Protein AF-A0A069P2D2-F1 (afdb_monomer)

Solvent-accessible surface area (backbone atoms only — not comparable to full-atom values): 8889 Å² total; per-residue (Å²): 141,77,90,85,84,85,81,78,83,76,81,80,76,75,89,80,73,76,68,82,69,75,68,94,62,55,71,69,56,46,70,63,28,44,28,15,32,22,84,88,78,67,49,73,24,79,43,62,71,56,20,34,68,71,50,90,53,86,59,44,76,30,12,30,17,88,85,76,69,50,76,27,87,40,60,70,58,20,53,51,46,45,63,48,55,74,46,73,92,37,48,42,54,79,69,13,15,11,86,80,77,64,50,77,40,97,39,47,62,56,12,52,59,44,70,39,68,81,78,44,55,72,69,58,50,53,49,50,51,51,31,52,77,68,69,69,58,61,63,78,80,68,68,81,126

Foldseek 3Di:
DDDDDDDDDDDDDDPPPPPPPPPPDDPVLCQQWKWWAQPVPRDTHSDPVVSCVVPVDDIQIWTAQNQPRDTHNDSVVSVVVVVCSVVDPAHLLLQQAANPPRDHDPHSLVSLVPPCVVPDDPVVSVVQSVCSVVVVDDNVVPPDD

Nearest PDB structures (foldseek):
  7ynx-assembly2_B  TM=4.801E-01  e=1.011E+00  Homo sapiens
  2rv7-assembly1_A  TM=3.221E-01  e=2.789E-01  Homo sapiens
  2rsi-assembly1_A  TM=3.454E-01  e=5.477E-01  Homo sapiens

Structure (mmCIF, N/CA/C/O backbone):
data_AF-A0A069P2D2-F1
#
_entry.id   AF-A0A069P2D2-F1
#
loop_
_atom_site.group_PDB
_atom_site.id
_atom_site.type_symbol
_atom_site.label_atom_id
_atom_site.label_alt_id
_atom_site.label_comp_id
_atom_site.label_asym_id
_atom_site.label_entity_id
_atom_site.label_seq_id
_atom_site.pdbx_PDB_ins_code
_atom_site.Cartn_x
_atom_site.Cartn_y
_atom_site.Cartn_z
_atom_site.occupancy
_atom_site.B_iso_or_equiv
_atom_site.auth_seq_id
_atom_site.auth_comp_id
_atom_site.auth_asym_id
_atom_site.auth_atom_id
_atom_site.pdbx_PDB_model_num
ATOM 1 N N . MET A 1 1 ? -19.967 30.164 55.155 1.00 36.22 1 MET A N 1
ATOM 2 C CA . MET A 1 1 ? -20.410 31.488 54.678 1.00 36.22 1 MET A CA 1
ATOM 3 C C . MET A 1 1 ? -19.145 32.302 54.460 1.00 36.22 1 MET A C 1
ATOM 5 O O . MET A 1 1 ? -18.456 32.523 55.441 1.00 36.22 1 MET A O 1
ATOM 9 N N . SER A 1 2 ? -18.673 32.685 53.283 1.00 41.16 2 SER A N 1
ATOM 10 C CA . SER A 1 2 ? -19.083 32.545 51.880 1.00 41.16 2 SER A CA 1
ATOM 11 C C . SER A 1 2 ? -17.800 32.864 51.079 1.00 41.16 2 SER A C 1
ATOM 13 O O . SER A 1 2 ? -17.023 33.713 51.508 1.00 41.16 2 SER A O 1
ATOM 15 N N . GLU A 1 3 ? -17.368 31.991 50.171 1.00 41.62 3 GLU A N 1
ATOM 16 C CA . GLU A 1 3 ? -17.325 32.226 48.714 1.00 41.62 3 GLU A CA 1
ATOM 17 C C . GLU A 1 3 ? -16.860 33.627 48.281 1.00 41.62 3 GLU A C 1
ATOM 19 O O . GLU A 1 3 ? -17.615 34.590 48.365 1.00 41.62 3 GLU A O 1
ATOM 24 N N . SER A 1 4 ? -15.649 33.692 47.719 1.00 44.72 4 SER A N 1
ATOM 25 C CA . SER A 1 4 ? -15.253 34.725 46.759 1.00 44.72 4 SER A CA 1
ATOM 26 C C . SER A 1 4 ? -14.560 34.040 45.586 1.00 44.72 4 SER A C 1
ATOM 28 O O . SER A 1 4 ? -13.427 33.570 45.679 1.00 44.72 4 SER A O 1
ATOM 30 N N . THR A 1 5 ? -15.318 33.928 44.505 1.00 45.47 5 THR A N 1
ATOM 31 C CA . THR A 1 5 ? -14.976 33.350 43.209 1.00 45.47 5 THR A CA 1
ATOM 32 C C . THR A 1 5 ? -14.029 34.270 42.439 1.00 45.47 5 THR A C 1
ATOM 34 O O . THR A 1 5 ? -14.354 35.434 42.209 1.00 45.47 5 THR A O 1
ATOM 37 N N . ASN A 1 6 ? -12.880 33.747 42.005 1.00 43.25 6 ASN A N 1
ATOM 38 C CA . ASN A 1 6 ? -12.031 34.404 41.011 1.00 43.25 6 ASN A CA 1
ATOM 39 C C . ASN A 1 6 ? -12.625 34.168 39.616 1.00 43.25 6 ASN A C 1
ATOM 41 O O . ASN A 1 6 ? -12.637 33.040 39.123 1.00 43.25 6 ASN A O 1
ATOM 45 N N . THR A 1 7 ? -13.118 35.234 38.993 1.00 40.41 7 THR A N 1
ATOM 46 C CA . THR A 1 7 ? -13.548 35.256 37.592 1.00 40.41 7 THR A CA 1
ATOM 47 C C . THR A 1 7 ? -12.307 35.331 36.709 1.00 40.41 7 THR A C 1
ATOM 49 O O . THR A 1 7 ? -11.660 36.371 36.635 1.00 40.41 7 THR A O 1
ATOM 52 N N . ALA A 1 8 ? -11.951 34.223 36.059 1.00 42.34 8 ALA A N 1
ATOM 53 C CA . ALA A 1 8 ? -10.968 34.228 34.985 1.00 42.34 8 ALA A CA 1
ATOM 54 C C . ALA A 1 8 ? -11.649 34.727 33.702 1.00 42.34 8 ALA A C 1
ATOM 56 O O . ALA A 1 8 ? -12.487 34.033 33.122 1.00 42.34 8 ALA A O 1
ATOM 57 N N . GLU A 1 9 ? -11.302 35.947 33.294 1.00 40.88 9 GLU A N 1
ATOM 58 C CA . GLU A 1 9 ? -11.572 36.495 31.965 1.00 40.88 9 GLU A CA 1
ATOM 59 C C . GLU A 1 9 ? -11.014 35.541 30.901 1.00 40.88 9 GLU A C 1
ATOM 61 O O . GLU A 1 9 ? -9.806 35.327 30.794 1.00 40.88 9 GLU A O 1
ATOM 66 N N . GLN A 1 10 ? -11.910 34.920 30.133 1.00 50.38 10 GLN A N 1
ATOM 67 C CA . GLN A 1 10 ? -11.538 34.152 28.953 1.00 50.38 10 GLN A CA 1
ATOM 68 C C . GLN A 1 10 ? -11.415 35.115 27.776 1.00 50.38 10 GLN A C 1
ATOM 70 O O . GLN A 1 10 ? -12.405 35.596 27.225 1.00 50.38 10 GLN A O 1
ATOM 75 N N . ASP A 1 11 ? -10.162 35.392 27.435 1.00 40.94 11 ASP A N 1
ATOM 76 C CA . ASP A 1 11 ? -9.708 36.142 26.273 1.00 40.94 11 ASP A CA 1
ATOM 77 C C . ASP A 1 11 ? -10.316 35.546 24.987 1.00 40.94 11 ASP A C 1
ATOM 79 O O . ASP A 1 11 ? -9.943 34.464 24.517 1.00 40.94 11 ASP A O 1
ATOM 83 N N . GLY A 1 12 ? -11.322 36.232 24.443 1.00 48.41 12 GLY A N 1
ATOM 84 C CA . GLY A 1 12 ? -11.985 35.870 23.197 1.00 48.41 12 GLY A CA 1
ATOM 85 C C . GLY A 1 12 ? -11.050 36.079 22.011 1.00 48.41 12 GLY A C 1
ATOM 86 O O . GLY A 1 12 ? -10.956 37.178 21.468 1.00 48.41 12 GLY A O 1
ATOM 87 N N . LYS A 1 13 ? -10.367 35.014 21.578 1.00 52.66 13 LYS A N 1
ATOM 88 C CA . LYS A 1 13 ? -9.567 35.039 20.347 1.00 52.66 13 LYS A CA 1
ATOM 89 C C . LYS A 1 13 ? -10.478 35.273 19.126 1.00 52.66 13 LYS A C 1
ATOM 91 O O . LYS A 1 13 ? -11.512 34.612 19.005 1.00 52.66 13 LYS A O 1
ATOM 96 N N . PRO A 1 14 ? -10.113 36.183 18.204 1.00 42.00 14 PRO A N 1
ATOM 97 C CA . PRO A 1 14 ? -10.964 36.573 17.084 1.00 42.00 14 PRO A CA 1
ATOM 98 C C . PRO A 1 14 ? -11.232 35.414 16.109 1.00 42.00 14 PRO A C 1
ATOM 100 O O . PRO A 1 14 ? -10.313 34.752 15.627 1.00 42.00 14 PRO A O 1
ATOM 103 N N . LEU A 1 15 ? -12.513 35.248 15.759 1.00 50.56 15 LEU A N 1
ATOM 104 C CA . LEU A 1 15 ? -13.122 34.276 14.829 1.00 50.56 15 LEU A CA 1
ATOM 105 C C . LEU A 1 15 ? -12.606 34.322 13.368 1.00 50.56 15 LEU A C 1
ATOM 107 O O . LEU A 1 15 ? -13.192 33.705 12.484 1.00 50.56 15 LEU A O 1
ATOM 111 N N . GLN A 1 16 ? -11.514 35.032 13.077 1.00 50.53 16 GLN A N 1
ATOM 112 C CA . GLN A 1 16 ? -11.019 35.266 11.712 1.00 50.53 16 GLN A CA 1
ATOM 113 C C . GLN A 1 16 ? -9.865 34.347 11.277 1.00 50.53 16 GLN A C 1
ATOM 115 O O . GLN A 1 16 ? -9.317 34.527 10.193 1.00 50.53 16 GLN A O 1
ATOM 120 N N . GLN A 1 17 ? -9.507 33.334 12.072 1.00 44.78 17 GLN A N 1
ATOM 121 C CA . GLN A 1 17 ? -8.468 32.357 11.708 1.00 44.78 17 GLN A CA 1
ATOM 122 C C . GLN A 1 17 ? -8.995 30.977 11.293 1.00 44.78 17 GLN A C 1
ATOM 124 O O . GLN A 1 17 ? -8.222 30.028 11.188 1.00 44.78 17 GLN A O 1
ATOM 129 N N . ALA A 1 18 ? -10.278 30.865 10.944 1.00 45.94 18 ALA A N 1
ATOM 130 C CA . ALA A 1 18 ? -10.798 29.708 10.217 1.00 45.94 18 ALA A CA 1
ATOM 131 C C . ALA A 1 18 ? -10.432 29.796 8.720 1.00 45.94 18 ALA A C 1
ATOM 133 O O . ALA A 1 18 ? -11.286 29.695 7.843 1.00 45.94 18 ALA A O 1
ATOM 134 N N . PHE A 1 19 ? -9.149 30.018 8.409 1.00 49.22 19 PHE A N 1
ATOM 135 C CA . PHE A 1 19 ? -8.648 29.774 7.062 1.00 49.22 19 PHE A CA 1
ATOM 136 C C . PHE A 1 19 ? -8.825 28.287 6.802 1.00 49.22 19 PHE A C 1
ATOM 138 O O . PHE A 1 19 ? -8.178 27.462 7.447 1.00 49.22 19 PHE A O 1
ATOM 145 N N . SER A 1 20 ? -9.742 27.966 5.892 1.00 54.88 20 SER A N 1
ATOM 146 C CA . SER A 1 20 ? -10.014 26.625 5.400 1.00 54.88 20 SER A CA 1
ATOM 147 C C . SER A 1 20 ? -8.712 25.985 4.926 1.00 54.88 20 SER A C 1
ATOM 149 O O . SER A 1 20 ? -8.309 26.122 3.770 1.00 54.88 20 SER A O 1
ATOM 151 N N . LYS A 1 21 ? -8.024 25.285 5.830 1.00 60.12 21 LYS A N 1
ATOM 152 C CA . LYS A 1 21 ? -7.002 24.321 5.452 1.00 60.12 21 LYS A CA 1
ATOM 153 C C . LYS A 1 21 ? -7.761 23.274 4.657 1.00 60.12 21 LYS A C 1
ATOM 155 O O . LYS A 1 21 ? -8.605 22.579 5.217 1.00 60.12 21 LYS A O 1
ATOM 160 N N . LYS A 1 22 ? -7.528 23.224 3.344 1.00 57.91 22 LYS A N 1
ATOM 161 C CA . LYS A 1 22 ? -8.016 22.107 2.536 1.00 57.91 22 LYS A CA 1
ATOM 162 C C . LYS A 1 22 ? -7.604 20.823 3.265 1.00 57.91 22 LYS A C 1
ATOM 164 O O . LYS A 1 22 ? -6.438 20.737 3.668 1.00 57.91 22 LYS A O 1
ATOM 169 N N . PRO A 1 23 ? -8.534 19.888 3.508 1.00 63.19 23 PRO A N 1
ATOM 170 C CA . PRO A 1 23 ? -8.181 18.639 4.157 1.00 63.19 23 PRO A CA 1
ATOM 171 C C . PRO A 1 23 ? -7.098 17.960 3.315 1.00 63.19 23 PRO A C 1
ATOM 173 O O . PRO A 1 23 ? -7.177 17.956 2.086 1.00 63.19 23 PRO A O 1
ATOM 176 N N . LYS A 1 24 ? -6.052 17.455 3.979 1.00 69.62 24 LYS A N 1
ATOM 177 C CA . LYS A 1 24 ? -4.924 16.786 3.308 1.00 69.62 24 LYS A CA 1
ATOM 178 C C . LYS A 1 24 ? -5.369 15.538 2.540 1.00 69.62 24 LYS A C 1
ATOM 180 O O . LYS A 1 24 ? -4.718 15.167 1.573 1.00 69.62 24 LYS A O 1
ATOM 185 N N . PHE A 1 25 ? -6.481 14.940 2.960 1.00 78.06 25 PHE A N 1
ATOM 186 C CA . PHE A 1 25 ? -7.032 13.714 2.406 1.00 78.06 25 PHE A CA 1
ATOM 187 C C . PHE A 1 25 ? -8.485 13.910 1.991 1.00 78.06 25 PHE A C 1
ATOM 189 O O . PHE A 1 25 ? -9.227 14.697 2.588 1.00 78.06 25 PHE A O 1
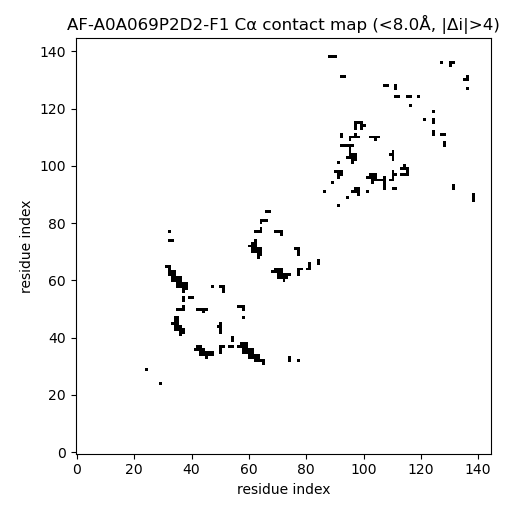ATOM 196 N N . THR A 1 26 ? -8.877 13.189 0.947 1.00 80.56 26 THR A N 1
ATOM 197 C CA . THR A 1 26 ? -10.264 13.119 0.483 1.00 80.56 26 THR A CA 1
ATOM 198 C C . THR A 1 26 ? -11.129 12.349 1.480 1.00 80.56 26 THR A C 1
ATOM 200 O O . THR A 1 26 ? -10.630 11.587 2.313 1.00 80.56 26 THR A O 1
ATOM 203 N N . ARG A 1 27 ? -12.449 12.534 1.395 1.00 80.69 27 ARG A N 1
ATOM 204 C CA . ARG A 1 27 ? -13.392 11.791 2.239 1.00 80.69 27 ARG A CA 1
ATOM 205 C C . ARG A 1 27 ? -13.300 10.290 1.965 1.00 80.69 27 ARG A C 1
ATOM 207 O O . ARG A 1 27 ? -13.312 9.507 2.906 1.00 80.69 27 ARG A O 1
ATOM 214 N N . GLU A 1 28 ? -13.138 9.906 0.703 1.00 80.44 28 GLU A N 1
ATOM 215 C CA . GLU A 1 28 ? -12.980 8.508 0.300 1.00 80.44 28 GLU A CA 1
ATOM 216 C C . GLU A 1 28 ? -11.736 7.855 0.921 1.00 80.44 28 GLU A C 1
ATOM 218 O O . GLU A 1 28 ? -11.792 6.705 1.353 1.00 80.44 28 GLU A O 1
ATOM 223 N N . GLN A 1 29 ? -10.620 8.587 1.016 1.00 76.94 29 GLN A N 1
ATOM 224 C CA . GLN A 1 29 ? -9.413 8.096 1.691 1.00 76.94 29 GLN A CA 1
ATOM 225 C C . GLN A 1 29 ? -9.649 7.903 3.193 1.00 76.94 29 GLN A C 1
ATOM 227 O O . GLN A 1 29 ? -9.277 6.873 3.746 1.00 76.94 29 GLN A O 1
ATOM 232 N N . LEU A 1 30 ? -10.323 8.846 3.853 1.00 82.69 30 LEU A N 1
ATOM 233 C CA . LEU A 1 30 ? -10.677 8.700 5.267 1.00 82.69 30 LEU A CA 1
ATOM 234 C C . LEU A 1 30 ? -11.556 7.470 5.505 1.00 82.69 30 LEU A C 1
ATOM 236 O O . LEU A 1 30 ? -11.228 6.663 6.363 1.00 82.69 30 LEU A O 1
ATOM 240 N N . GLU A 1 31 ? -12.601 7.257 4.708 1.00 84.12 31 GLU A N 1
ATOM 241 C CA . GLU A 1 31 ? -13.475 6.080 4.843 1.00 84.12 31 GLU A CA 1
ATOM 242 C C . GLU A 1 31 ? -12.731 4.751 4.610 1.00 84.12 31 GLU A C 1
ATOM 244 O O . GLU A 1 31 ? -13.028 3.735 5.252 1.00 84.12 31 GLU A O 1
ATOM 249 N N . ARG A 1 32 ? -11.746 4.752 3.705 1.00 81.69 32 ARG A N 1
ATOM 250 C CA . ARG A 1 32 ? -10.941 3.570 3.378 1.00 81.69 32 ARG A CA 1
ATOM 251 C C . ARG A 1 32 ? -9.995 3.184 4.515 1.00 81.69 32 ARG A C 1
ATOM 253 O O . ARG A 1 32 ? -9.960 2.007 4.863 1.00 81.69 32 ARG A O 1
ATOM 260 N N . TYR A 1 33 ? -9.293 4.156 5.099 1.00 85.44 33 TYR A N 1
ATOM 261 C CA . TYR A 1 33 ? -8.168 3.916 6.011 1.00 85.44 33 TYR A CA 1
ATOM 262 C C . TYR A 1 33 ? -8.471 4.124 7.491 1.00 85.44 33 TYR A C 1
ATOM 264 O O . TYR A 1 33 ? -7.888 3.446 8.331 1.00 85.44 33 TYR A O 1
ATOM 272 N N . ARG A 1 34 ? -9.333 5.081 7.838 1.00 89.81 34 ARG A N 1
ATOM 273 C CA . ARG A 1 34 ? -9.588 5.428 9.238 1.00 89.81 34 ARG A CA 1
ATOM 274 C C . ARG A 1 34 ? -10.291 4.279 9.943 1.00 89.81 34 ARG A C 1
ATOM 276 O O . ARG A 1 34 ? -11.332 3.813 9.479 1.00 89.81 34 ARG A O 1
ATOM 283 N N . ARG A 1 35 ? -9.750 3.87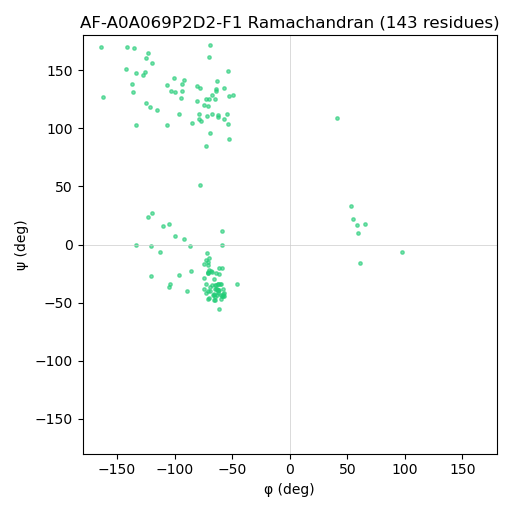5 11.082 1.00 91.06 35 ARG A N 1
ATOM 284 C CA . ARG A 1 35 ? -10.352 2.942 12.029 1.00 91.06 35 ARG A CA 1
ATOM 285 C C . ARG A 1 35 ? -10.173 3.483 13.443 1.00 91.06 35 ARG A C 1
ATOM 287 O O . ARG A 1 35 ? -9.435 4.439 13.668 1.00 91.06 35 ARG A O 1
ATOM 294 N N . TYR A 1 36 ? -10.864 2.865 14.381 1.00 89.06 36 TYR A N 1
ATOM 295 C CA . TYR A 1 36 ? -10.791 3.197 15.794 1.00 89.06 36 TYR A CA 1
ATOM 296 C C . TYR A 1 36 ? -10.356 1.951 16.545 1.00 89.06 36 TYR A C 1
ATOM 298 O O . TYR A 1 36 ? -11.027 0.924 16.460 1.00 89.06 36 TYR A O 1
ATOM 306 N N . GLU A 1 37 ? -9.210 2.023 17.209 1.00 86.06 37 GLU A N 1
ATOM 307 C CA . GLU A 1 37 ? -8.679 0.928 18.010 1.00 86.06 37 GLU A CA 1
ATOM 308 C C . GLU A 1 37 ? -9.127 1.094 19.459 1.00 86.06 37 GLU A C 1
ATOM 310 O O . GLU A 1 37 ? -9.033 2.173 20.050 1.00 86.06 37 GLU A O 1
ATOM 315 N N . CYS A 1 38 ? -9.626 0.009 20.040 1.00 84.69 38 CYS A N 1
ATOM 316 C CA . CYS A 1 38 ? -9.882 -0.039 21.466 1.00 84.69 38 CYS A CA 1
ATOM 317 C C . CYS A 1 38 ? -8.573 -0.319 22.229 1.00 84.69 38 CYS A C 1
ATOM 319 O O . CYS A 1 38 ? -7.983 -1.377 22.021 1.00 84.69 38 CYS A O 1
ATOM 321 N N . PRO A 1 39 ? -8.148 0.525 23.184 1.00 78.69 39 PRO A N 1
ATOM 322 C CA . PRO A 1 39 ? -6.893 0.311 23.912 1.00 78.69 39 PRO A CA 1
ATOM 323 C C . PRO A 1 39 ? -6.932 -0.870 24.900 1.00 78.69 39 PRO A C 1
ATOM 325 O O . PRO A 1 39 ? -5.886 -1.306 25.373 1.00 78.69 39 PRO A O 1
ATOM 328 N N . GLU A 1 40 ? -8.119 -1.382 25.244 1.00 81.31 40 GLU A N 1
ATOM 329 C CA . GLU A 1 40 ? -8.275 -2.495 26.193 1.00 81.31 40 GLU A CA 1
ATOM 330 C C . GLU A 1 40 ? -8.228 -3.865 25.500 1.00 81.31 40 GLU A C 1
ATOM 332 O O . GLU A 1 40 ? -7.649 -4.810 26.035 1.00 81.31 40 GLU A O 1
ATOM 337 N N . CYS A 1 41 ? -8.845 -3.992 24.319 1.00 84.25 41 CYS A N 1
ATOM 338 C CA . CYS A 1 41 ? -8.917 -5.258 23.581 1.00 84.25 41 CYS A CA 1
ATOM 339 C C . CYS A 1 41 ? -8.134 -5.262 22.260 1.00 84.25 41 CYS A C 1
ATOM 341 O O . CYS A 1 41 ? -8.022 -6.319 21.642 1.00 84.25 41 CYS A O 1
ATOM 343 N N . HIS A 1 42 ? -7.586 -4.114 21.846 1.00 81.81 42 HIS A N 1
ATOM 344 C CA . HIS A 1 42 ? -6.884 -3.895 20.575 1.00 81.81 42 HIS A CA 1
ATOM 345 C C . HIS A 1 42 ? -7.701 -4.269 19.331 1.00 81.81 42 HIS A C 1
ATOM 347 O O . HIS A 1 42 ? -7.151 -4.524 18.261 1.00 81.81 42 HIS A O 1
ATOM 353 N N . GLU A 1 43 ? -9.029 -4.310 19.459 1.00 84.06 43 GLU A N 1
ATOM 354 C CA . GLU A 1 43 ? -9.914 -4.538 18.325 1.00 84.06 43 GLU A CA 1
ATOM 355 C C . GLU A 1 43 ? -10.100 -3.232 17.544 1.00 84.06 43 GLU A C 1
ATOM 357 O O . GLU A 1 43 ? -10.261 -2.157 18.130 1.00 84.06 43 GLU A O 1
ATOM 362 N N . THR A 1 44 ? -10.044 -3.327 16.213 1.00 85.50 44 THR A N 1
ATOM 363 C CA . THR A 1 44 ? -10.221 -2.182 15.317 1.00 85.50 44 THR A CA 1
ATOM 364 C C . THR A 1 44 ? -11.639 -2.157 14.760 1.00 85.50 44 THR A C 1
ATOM 366 O O . THR A 1 44 ? -12.159 -3.148 14.247 1.00 85.50 44 THR A O 1
ATOM 369 N N . HIS A 1 45 ? -12.272 -0.991 14.830 1.00 86.38 45 HIS A N 1
ATOM 370 C CA . HIS A 1 45 ? -13.634 -0.769 14.364 1.00 86.38 45 HIS A CA 1
ATOM 371 C C . HIS A 1 45 ? -13.668 0.291 13.267 1.00 86.38 45 HIS A C 1
ATOM 373 O O . HIS A 1 45 ? -12.776 1.132 13.140 1.00 86.38 45 HIS A O 1
ATOM 379 N N . ARG A 1 46 ? -14.712 0.245 12.436 1.00 84.19 46 ARG A N 1
ATOM 380 C CA . ARG A 1 46 ? -14.890 1.199 11.335 1.00 84.19 46 ARG A CA 1
ATOM 381 C C . ARG A 1 46 ? -15.302 2.582 11.826 1.00 84.19 46 ARG A C 1
ATOM 383 O O . ARG A 1 46 ? -14.889 3.579 11.241 1.00 84.19 46 ARG A O 1
ATOM 390 N N . ASP A 1 47 ? -16.081 2.609 12.896 1.00 84.62 47 ASP A N 1
ATOM 391 C CA . ASP A 1 47 ? -16.709 3.801 13.434 1.00 84.62 47 ASP A CA 1
ATOM 392 C C . ASP A 1 47 ? -16.385 3.938 14.925 1.00 84.62 47 ASP A C 1
ATOM 394 O O . ASP A 1 47 ? -16.282 2.948 15.652 1.00 84.62 47 ASP A O 1
ATOM 398 N N . GLU A 1 48 ? -16.243 5.183 15.377 1.00 83.81 48 GLU A N 1
ATOM 399 C CA . GLU A 1 48 ? -15.907 5.535 16.763 1.00 83.81 48 GLU A CA 1
ATOM 400 C C . GLU A 1 48 ? -16.923 4.950 17.749 1.00 83.81 48 GLU A C 1
ATOM 402 O O . GLU A 1 48 ? -16.558 4.302 18.723 1.00 83.81 48 GLU A O 1
ATOM 407 N N . TRP A 1 49 ? -18.211 5.075 17.419 1.00 84.19 49 TRP A N 1
ATOM 408 C CA . TRP A 1 49 ? -19.328 4.576 18.224 1.00 84.19 49 TRP A CA 1
ATOM 409 C C . TRP A 1 49 ? -19.289 3.060 18.433 1.00 84.19 49 TRP A C 1
ATOM 411 O O . TRP A 1 49 ? -19.711 2.570 19.482 1.00 84.19 49 TRP A O 1
ATOM 421 N N . ASP A 1 50 ? -18.805 2.307 17.442 1.00 84.44 50 ASP A N 1
ATOM 422 C CA . ASP A 1 50 ? -18.673 0.856 17.556 1.00 84.44 50 ASP A CA 1
ATOM 423 C C . ASP A 1 50 ? -17.491 0.485 18.460 1.00 84.44 50 ASP A C 1
ATOM 425 O O . ASP A 1 50 ? -17.623 -0.424 19.282 1.00 84.44 50 ASP A O 1
ATOM 429 N N . ALA A 1 51 ? -16.380 1.227 18.377 1.00 83.00 51 ALA A N 1
ATOM 430 C CA . ALA A 1 51 ? -15.235 1.053 19.272 1.00 83.00 51 ALA A CA 1
ATOM 431 C C . ALA A 1 51 ? -15.566 1.427 20.726 1.00 83.00 51 ALA A C 1
ATOM 433 O O . ALA A 1 51 ? -15.246 0.669 21.643 1.00 83.00 51 ALA A O 1
ATOM 434 N N . GLU A 1 52 ? -16.276 2.535 20.949 1.00 82.44 52 GLU A N 1
ATOM 435 C CA . GLU A 1 52 ? -16.719 2.961 22.286 1.00 82.44 52 GLU A CA 1
ATOM 436 C C . GLU A 1 52 ? -17.703 1.963 22.905 1.00 82.44 52 GLU A C 1
ATOM 438 O O . GLU A 1 52 ? -17.734 1.739 24.118 1.00 82.44 52 GLU A O 1
ATOM 443 N N . ARG A 1 53 ? -18.538 1.346 22.063 1.00 83.44 53 ARG A N 1
ATOM 444 C CA . ARG A 1 53 ? -19.470 0.307 22.493 1.00 83.44 53 ARG A CA 1
ATOM 445 C C . ARG A 1 53 ? -18.766 -1.023 22.767 1.00 83.44 53 ARG A C 1
ATOM 447 O O . ARG A 1 53 ? -19.276 -1.789 23.586 1.00 83.44 53 ARG A O 1
ATOM 454 N N . CYS A 1 54 ? -17.649 -1.306 22.095 1.00 82.25 54 CYS A N 1
ATOM 455 C CA . CYS A 1 54 ? -16.848 -2.510 22.313 1.00 82.25 54 CYS A CA 1
ATOM 456 C C . CYS A 1 54 ? -16.321 -2.548 23.751 1.00 82.25 54 CYS A C 1
ATOM 458 O O . CYS A 1 54 ? -16.634 -3.477 24.499 1.00 82.25 54 CYS A O 1
ATOM 460 N N . CYS A 1 55 ? -15.615 -1.495 24.169 1.00 75.56 55 CYS A N 1
ATOM 461 C CA . CYS A 1 55 ? -15.219 -1.293 25.559 1.00 75.56 55 CYS A CA 1
ATOM 462 C C . CYS A 1 55 ? -15.463 0.169 25.963 1.00 75.56 55 CYS A C 1
ATOM 464 O O . CYS A 1 55 ? -15.014 1.068 25.258 1.00 75.56 55 CYS A O 1
ATOM 466 N N . PRO A 1 56 ? -16.114 0.436 27.110 1.00 66.38 56 PRO A N 1
ATOM 467 C CA . PRO A 1 56 ? -16.454 1.794 27.532 1.00 66.38 56 PRO A CA 1
ATOM 468 C C . PRO A 1 56 ? -15.210 2.571 28.007 1.00 66.38 56 PRO A C 1
ATOM 470 O O . PRO A 1 56 ? -14.922 2.596 29.206 1.00 66.38 56 PRO A O 1
ATOM 473 N N . ARG A 1 57 ? -14.462 3.181 27.076 1.00 67.19 57 ARG A N 1
ATOM 474 C CA . ARG A 1 57 ? -13.298 4.066 27.304 1.00 67.19 57 ARG A CA 1
ATOM 475 C C . ARG A 1 57 ? -12.950 4.880 26.046 1.00 67.19 57 ARG A C 1
ATOM 477 O O . ARG A 1 57 ? -13.493 4.605 24.984 1.00 67.19 57 ARG A O 1
ATOM 484 N N . ASP A 1 58 ? -12.047 5.859 26.199 1.00 71.69 58 ASP A N 1
ATOM 485 C CA . ASP A 1 58 ? -11.461 6.641 25.099 1.00 71.69 58 ASP A CA 1
ATOM 486 C C . ASP A 1 58 ? -10.870 5.711 24.024 1.00 71.69 58 ASP A C 1
ATOM 488 O O . ASP A 1 58 ? -10.092 4.809 24.342 1.00 71.69 58 ASP A O 1
ATOM 492 N N . VAL A 1 59 ? -11.270 5.920 22.770 1.00 80.25 59 VAL A N 1
ATOM 493 C CA . VAL A 1 59 ? -10.833 5.138 21.605 1.00 80.25 59 VAL A CA 1
ATOM 494 C C . VAL A 1 59 ? -9.750 5.890 20.840 1.00 80.25 59 VAL A C 1
ATOM 496 O O . VAL A 1 59 ? -9.807 7.114 20.718 1.00 80.25 59 VAL A O 1
ATOM 499 N N . ASP A 1 60 ? -8.775 5.164 20.300 1.00 84.12 60 ASP A N 1
ATOM 500 C CA . ASP A 1 60 ? -7.677 5.765 19.547 1.00 84.12 60 ASP A CA 1
ATOM 501 C C . ASP A 1 60 ? -7.988 5.753 18.044 1.00 84.12 60 ASP A C 1
ATOM 503 O O . ASP A 1 60 ? -8.286 4.710 17.457 1.00 84.12 60 ASP A O 1
ATOM 507 N N . GLU A 1 61 ? -7.914 6.918 17.391 1.00 86.88 61 GLU A N 1
ATOM 508 C CA . GLU A 1 61 ? -7.985 6.996 15.928 1.00 86.88 61 GLU A CA 1
ATOM 509 C C . GLU A 1 61 ? -6.695 6.422 15.332 1.00 86.88 61 GLU A C 1
ATOM 511 O O . GLU A 1 61 ? -5.601 6.951 15.539 1.00 86.88 61 GLU A O 1
ATOM 516 N N . VAL A 1 62 ? -6.838 5.361 14.543 1.00 90.00 62 VAL A N 1
ATOM 517 C CA . VAL A 1 62 ? -5.741 4.702 13.835 1.00 90.00 62 VAL A CA 1
ATOM 518 C C . VAL A 1 62 ? -6.041 4.627 12.342 1.00 90.00 62 VAL A C 1
ATOM 520 O O . VAL A 1 62 ? -7.182 4.732 11.888 1.00 90.00 62 VAL A O 1
ATOM 523 N N . TYR A 1 63 ? -5.003 4.425 11.541 1.00 89.69 63 TYR A N 1
ATOM 524 C CA . TYR A 1 63 ? -5.125 4.239 10.102 1.00 89.69 63 TYR A CA 1
ATOM 525 C C . TYR A 1 63 ? -4.682 2.834 9.744 1.00 89.69 63 TYR A C 1
ATOM 527 O O . TYR A 1 63 ? -3.520 2.487 9.922 1.00 89.69 63 TYR A O 1
ATOM 535 N N . VAL A 1 64 ? -5.606 2.027 9.241 1.00 85.81 64 VAL A N 1
ATOM 536 C CA . VAL A 1 64 ? -5.358 0.625 8.911 1.00 85.81 64 VAL A CA 1
ATOM 537 C C . VAL A 1 64 ? -5.193 0.485 7.409 1.00 85.81 64 VAL A C 1
ATOM 539 O O . VAL A 1 64 ? -5.990 1.018 6.631 1.00 85.81 64 VAL A O 1
ATOM 542 N N . CYS A 1 65 ? -4.143 -0.216 6.991 1.00 84.81 65 CYS A N 1
ATOM 543 C CA . CYS A 1 65 ? -3.951 -0.530 5.585 1.00 84.81 65 CYS A CA 1
ATOM 544 C C . CYS A 1 65 ? -5.007 -1.554 5.125 1.00 84.81 65 CYS A C 1
ATOM 546 O O . CYS A 1 65 ? -5.082 -2.635 5.705 1.00 84.81 65 CYS A O 1
ATOM 548 N N . PRO A 1 66 ? -5.783 -1.277 4.061 1.00 77.06 66 PRO A N 1
ATOM 549 C CA . PRO A 1 66 ? -6.823 -2.193 3.586 1.00 77.06 66 PRO A CA 1
ATOM 550 C C . PRO A 1 66 ? -6.280 -3.482 2.944 1.00 77.06 66 PRO A C 1
ATOM 552 O O . PRO A 1 66 ? -7.062 -4.386 2.671 1.00 77.06 66 PRO A O 1
ATOM 555 N N . GLU A 1 67 ? -4.974 -3.557 2.668 1.00 78.44 67 GLU A N 1
ATOM 556 C CA . GLU A 1 67 ? -4.341 -4.707 2.006 1.00 78.44 67 GLU A CA 1
ATOM 557 C C . GLU A 1 67 ? -3.705 -5.701 2.994 1.00 78.44 67 GLU A C 1
ATOM 559 O O . GLU A 1 67 ? -3.566 -6.878 2.667 1.00 78.44 67 GLU A O 1
ATOM 564 N N . CYS A 1 68 ? -3.300 -5.258 4.189 1.00 78.94 68 CYS A N 1
ATOM 565 C CA . CYS A 1 68 ? -2.586 -6.103 5.159 1.00 78.94 68 CYS A CA 1
ATOM 566 C C . CYS A 1 68 ? -3.097 -6.018 6.597 1.00 78.94 68 CYS A C 1
ATOM 568 O O . CYS A 1 68 ? -2.535 -6.677 7.468 1.00 78.94 68 CYS A O 1
ATOM 570 N N . ASP A 1 69 ? -4.118 -5.194 6.841 1.00 80.06 69 ASP A N 1
ATOM 571 C CA . ASP A 1 69 ? -4.715 -4.946 8.154 1.00 80.06 69 ASP A CA 1
ATOM 572 C C . ASP A 1 69 ? -3.741 -4.404 9.220 1.00 80.06 69 ASP A C 1
ATOM 574 O O . ASP A 1 69 ? -4.053 -4.388 10.409 1.00 80.06 69 ASP A O 1
ATOM 578 N N . GLU A 1 70 ? -2.572 -3.895 8.817 1.00 81.69 70 GLU A N 1
ATOM 579 C CA . GLU A 1 70 ? -1.625 -3.278 9.748 1.00 81.69 70 GLU A CA 1
ATOM 580 C C . GLU A 1 70 ? -2.061 -1.856 10.128 1.00 81.69 70 GLU A C 1
ATOM 582 O O . GLU A 1 70 ? -2.4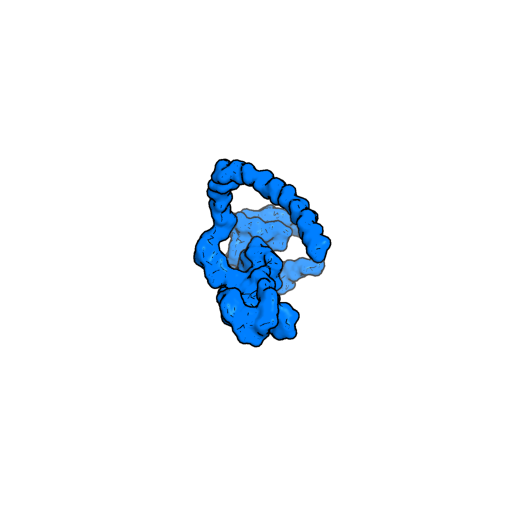53 -1.058 9.265 1.00 81.69 70 GLU A O 1
ATOM 587 N N . SER A 1 71 ? -1.996 -1.544 11.427 1.00 84.31 71 SER A N 1
ATOM 588 C CA . SER A 1 71 ? -2.402 -0.261 11.999 1.00 84.31 71 SER A CA 1
ATOM 589 C C . SER A 1 71 ? -1.237 0.730 12.091 1.00 84.31 71 SER A C 1
ATOM 591 O O . SER A 1 71 ? -0.092 0.397 12.397 1.00 84.31 71 SER A O 1
ATOM 593 N N . TYR A 1 72 ? -1.540 1.995 11.813 1.00 86.25 72 TYR A N 1
ATOM 594 C CA . TYR A 1 72 ? -0.588 3.097 11.796 1.00 86.25 72 TYR A CA 1
ATOM 595 C C . TYR A 1 72 ? -1.145 4.302 12.553 1.00 86.25 72 TYR A C 1
ATOM 597 O O . TYR A 1 72 ? -2.338 4.588 12.503 1.00 86.25 72 TYR A O 1
ATOM 605 N N . SER A 1 73 ? -0.254 5.069 13.185 1.00 84.69 73 SER A N 1
ATOM 606 C CA . SER A 1 73 ? -0.588 6.340 13.846 1.00 84.69 73 SER A CA 1
ATOM 607 C C . SER A 1 73 ? -0.982 7.452 12.871 1.00 84.69 73 SER A C 1
ATOM 609 O O . SER A 1 73 ? -1.652 8.404 13.253 1.00 84.69 73 SER A O 1
ATOM 611 N N . ASP A 1 74 ? -0.555 7.349 11.609 1.00 85.69 74 ASP A N 1
ATOM 612 C CA . ASP A 1 74 ? -0.686 8.411 10.615 1.00 85.69 74 ASP A CA 1
ATOM 613 C C . ASP A 1 74 ? -1.137 7.855 9.264 1.00 85.69 74 ASP A C 1
ATOM 615 O O . ASP A 1 74 ? -0.601 6.855 8.774 1.00 85.69 74 ASP A O 1
ATOM 619 N N . MET A 1 75 ? -2.064 8.561 8.609 1.00 81.56 75 MET A N 1
ATOM 620 C CA . MET A 1 75 ? -2.589 8.151 7.304 1.00 81.56 75 MET A CA 1
ATOM 621 C C . MET A 1 75 ? -1.509 8.111 6.220 1.00 81.56 75 MET A C 1
ATOM 623 O O . MET A 1 75 ? -1.553 7.242 5.352 1.00 81.56 75 MET A O 1
ATOM 627 N N . ASP A 1 76 ? -0.519 9.008 6.270 1.00 81.00 76 ASP A N 1
ATOM 628 C CA . ASP A 1 76 ? 0.599 9.008 5.318 1.00 81.00 76 ASP A CA 1
ATOM 629 C C . ASP A 1 76 ? 1.356 7.668 5.355 1.00 81.00 76 ASP A C 1
ATOM 631 O O . ASP A 1 76 ? 1.720 7.125 4.312 1.00 81.00 76 ASP A O 1
ATOM 635 N N . ARG A 1 77 ? 1.526 7.083 6.550 1.00 79.31 77 ARG A N 1
ATOM 636 C CA . ARG A 1 77 ? 2.194 5.787 6.728 1.00 79.31 77 ARG A CA 1
ATOM 637 C C . ARG A 1 77 ? 1.326 4.629 6.250 1.00 79.31 77 ARG A C 1
ATOM 639 O O . ARG A 1 77 ? 1.842 3.754 5.564 1.00 79.31 77 ARG A O 1
ATOM 646 N N . ALA A 1 78 ? 0.025 4.656 6.538 1.00 82.56 78 ALA A N 1
ATOM 647 C CA . ALA A 1 78 ? -0.910 3.648 6.035 1.00 82.56 78 ALA A CA 1
ATOM 648 C C . ALA A 1 78 ? -1.022 3.686 4.500 1.00 82.56 78 ALA A C 1
ATOM 650 O O . ALA A 1 78 ? -1.048 2.644 3.851 1.00 82.56 78 ALA A O 1
ATOM 651 N N . THR A 1 79 ? -1.001 4.884 3.909 1.00 77.19 79 THR A N 1
ATOM 652 C CA . THR A 1 79 ? -1.010 5.077 2.450 1.00 77.19 79 THR A CA 1
ATOM 653 C C . THR A 1 79 ? 0.304 4.619 1.823 1.00 77.19 79 THR A C 1
ATOM 655 O O . THR A 1 79 ? 0.306 3.975 0.778 1.00 77.19 79 THR A O 1
ATOM 658 N N . GLN A 1 80 ? 1.438 4.897 2.471 1.00 77.44 80 GLN A N 1
ATOM 659 C CA . GLN A 1 80 ? 2.737 4.382 2.042 1.00 77.44 80 GLN A CA 1
ATOM 660 C C . GLN A 1 80 ? 2.816 2.854 2.153 1.00 77.44 80 GLN A C 1
ATOM 662 O O . GLN A 1 80 ? 3.423 2.212 1.298 1.00 77.44 80 GLN A O 1
ATOM 667 N N . CYS A 1 81 ? 2.175 2.275 3.166 1.00 79.06 81 CYS A N 1
ATOM 668 C CA . CYS A 1 81 ? 2.007 0.837 3.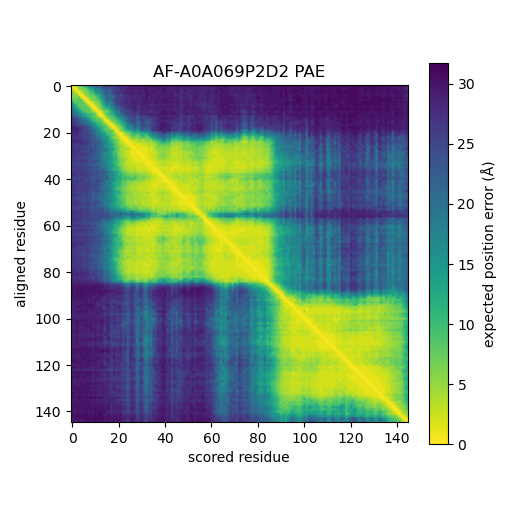307 1.00 79.06 81 CYS A CA 1
ATOM 669 C C . CYS A 1 81 ? 1.118 0.257 2.191 1.00 79.06 81 CYS A C 1
ATOM 671 O O . CYS A 1 81 ? 1.550 -0.662 1.511 1.00 79.06 81 CYS A O 1
ATOM 673 N N . GLU A 1 82 ? -0.052 0.827 1.871 1.00 74.38 82 GLU A N 1
ATOM 674 C CA . GLU A 1 82 ? -0.834 0.383 0.692 1.00 74.38 82 GLU A CA 1
ATOM 675 C C . GLU A 1 82 ? 0.006 0.492 -0.595 1.00 74.38 82 GLU A C 1
ATOM 677 O O . GLU A 1 82 ? 0.050 -0.428 -1.414 1.00 74.38 82 GLU A O 1
ATOM 682 N N . ALA A 1 83 ? 0.771 1.577 -0.742 1.00 68.94 83 ALA A N 1
ATOM 683 C CA . ALA A 1 83 ? 1.688 1.748 -1.862 1.00 68.94 83 ALA A CA 1
ATOM 684 C C . ALA A 1 83 ? 2.825 0.709 -1.883 1.00 68.94 83 ALA A C 1
ATOM 686 O O . ALA A 1 83 ? 3.365 0.461 -2.964 1.00 68.94 83 ALA A O 1
ATOM 687 N N . SER A 1 84 ? 3.187 0.111 -0.742 1.00 67.12 84 SER A N 1
ATOM 688 C CA . SER A 1 84 ? 4.142 -0.998 -0.655 1.00 67.12 84 SER A CA 1
ATOM 689 C C . SER A 1 84 ? 3.489 -2.367 -0.879 1.00 67.12 84 SER A C 1
ATOM 691 O O . SER A 1 84 ? 4.176 -3.275 -1.344 1.00 67.12 84 SER A O 1
ATOM 693 N N . HIS A 1 85 ? 2.175 -2.517 -0.669 1.00 61.81 85 HIS A N 1
ATOM 694 C CA . HIS A 1 85 ? 1.421 -3.729 -1.030 1.00 61.81 85 HIS A CA 1
ATOM 695 C C . HIS A 1 85 ? 1.233 -3.914 -2.533 1.00 61.81 85 HIS A C 1
ATOM 697 O O . HIS A 1 85 ? 1.237 -5.048 -3.009 1.00 61.81 85 HIS A O 1
ATOM 703 N N . GLY A 1 86 ? 1.285 -2.829 -3.309 1.00 49.56 86 GLY A N 1
ATOM 704 C CA . GLY A 1 86 ? 1.589 -2.897 -4.746 1.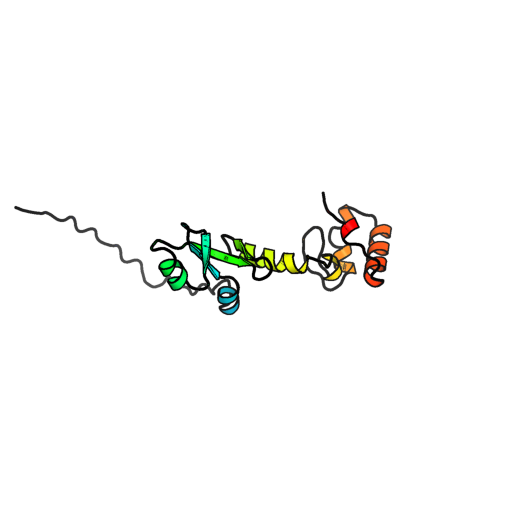00 49.56 86 GLY A CA 1
ATOM 705 C C . GLY A 1 86 ? 2.959 -3.528 -5.079 1.00 49.56 86 GLY A C 1
ATOM 706 O O . GLY A 1 86 ? 3.315 -3.620 -6.251 1.00 49.56 86 GLY A O 1
ATOM 707 N N . GLY A 1 87 ? 3.727 -3.942 -4.063 1.00 46.81 87 GLY A N 1
ATOM 708 C CA . GLY A 1 87 ? 5.027 -4.607 -4.121 1.00 46.81 87 GLY A CA 1
ATOM 709 C C . GLY A 1 87 ? 5.087 -5.966 -3.407 1.00 46.81 87 GLY A C 1
ATOM 710 O O . GLY A 1 87 ? 6.181 -6.406 -3.056 1.00 46.81 87 GLY A O 1
ATOM 711 N N . VAL A 1 88 ? 3.963 -6.667 -3.210 1.00 44.47 88 VAL A N 1
ATOM 712 C CA . VAL A 1 88 ? 3.988 -8.092 -2.830 1.00 44.47 88 VAL A CA 1
ATOM 713 C C . VAL A 1 88 ? 3.562 -8.924 -4.045 1.00 44.47 88 VAL A C 1
ATOM 715 O O . VAL A 1 88 ? 2.388 -8.998 -4.379 1.00 44.47 88 VAL A O 1
ATOM 718 N N . MET A 1 89 ? 4.557 -9.538 -4.700 1.00 41.94 89 MET A N 1
ATOM 719 C CA . MET A 1 89 ? 4.532 -10.378 -5.924 1.00 41.94 89 MET A CA 1
ATOM 720 C C . MET A 1 89 ? 4.869 -9.703 -7.259 1.00 41.94 89 MET A C 1
ATOM 722 O O . MET A 1 89 ? 5.088 -10.404 -8.246 1.00 41.94 89 MET A O 1
ATOM 726 N N . ALA A 1 90 ? 5.038 -8.385 -7.294 1.00 45.12 90 ALA A N 1
ATOM 727 C CA . ALA A 1 90 ? 5.621 -7.689 -8.434 1.00 45.12 90 ALA A CA 1
ATOM 728 C C . ALA A 1 90 ? 6.806 -6.870 -7.920 1.00 45.12 90 ALA A C 1
ATOM 730 O O . ALA A 1 90 ? 6.659 -6.067 -7.002 1.00 45.12 90 ALA A O 1
ATOM 731 N N . SER A 1 91 ? 8.007 -7.105 -8.451 1.00 57.97 91 SER A N 1
ATOM 732 C CA . SER A 1 91 ? 9.141 -6.231 -8.135 1.00 57.97 91 SER A CA 1
ATOM 733 C C . SER A 1 91 ? 8.776 -4.775 -8.418 1.00 57.97 91 SER A C 1
ATOM 735 O O . SER A 1 91 ? 8.009 -4.539 -9.350 1.00 57.97 91 SER A O 1
ATOM 737 N N . PRO A 1 92 ? 9.334 -3.792 -7.685 1.00 55.59 92 PRO A N 1
ATOM 738 C CA . PRO A 1 92 ? 9.137 -2.372 -7.975 1.00 55.59 92 PRO A CA 1
ATOM 739 C C . PRO A 1 92 ? 9.290 -2.054 -9.471 1.00 55.59 92 PRO A C 1
ATOM 741 O O . PRO A 1 92 ? 8.532 -1.264 -10.022 1.00 55.59 92 PRO A O 1
ATOM 744 N N . LEU A 1 93 ? 10.182 -2.763 -10.167 1.00 63.72 93 LEU A N 1
ATOM 745 C CA . LEU A 1 93 ? 10.416 -2.603 -11.600 1.00 63.72 93 LEU A CA 1
ATOM 746 C C . LEU A 1 93 ? 9.276 -3.116 -12.495 1.00 63.72 93 LEU A C 1
ATOM 748 O O . LEU A 1 93 ? 9.129 -2.631 -13.607 1.00 63.72 93 LEU A O 1
ATOM 752 N N . ALA A 1 94 ? 8.447 -4.048 -12.027 1.00 60.62 94 ALA A N 1
ATOM 753 C CA . ALA A 1 94 ? 7.242 -4.489 -12.733 1.00 60.62 94 ALA A CA 1
ATOM 754 C C . ALA A 1 94 ? 6.111 -3.440 -12.695 1.00 60.62 94 ALA A C 1
ATOM 756 O O . ALA A 1 94 ? 5.156 -3.544 -13.459 1.00 60.62 94 ALA A O 1
ATOM 757 N N . VAL A 1 95 ? 6.233 -2.420 -11.837 1.00 66.31 95 VAL A N 1
ATOM 758 C CA . VAL A 1 95 ? 5.322 -1.266 -11.746 1.00 66.31 95 VAL A CA 1
ATOM 759 C C . VAL A 1 95 ? 6.046 0.063 -12.004 1.00 66.31 95 VAL A C 1
ATOM 761 O O . VAL A 1 95 ? 5.637 1.101 -11.492 1.00 66.31 95 VAL A O 1
ATOM 764 N N . ASN A 1 96 ? 7.138 0.039 -12.781 1.00 78.50 96 ASN A N 1
ATOM 765 C CA . ASN A 1 96 ? 7.955 1.211 -13.138 1.00 78.50 96 ASN A CA 1
ATOM 766 C C . ASN A 1 96 ? 8.431 2.033 -11.926 1.00 78.50 96 ASN A C 1
ATOM 768 O O . ASN A 1 96 ? 8.570 3.252 -11.994 1.00 78.50 96 ASN A O 1
ATOM 772 N N . ARG A 1 97 ? 8.687 1.381 -10.790 1.00 78.00 97 ARG A N 1
ATOM 773 C CA . ARG A 1 97 ? 9.206 2.020 -9.580 1.00 78.00 97 ARG A CA 1
ATOM 774 C C . ARG A 1 97 ? 10.662 1.687 -9.347 1.00 78.00 97 ARG A C 1
ATOM 776 O O . ARG A 1 97 ? 11.090 0.536 -9.439 1.00 78.00 97 ARG A O 1
ATOM 783 N N . CYS A 1 98 ? 11.419 2.707 -8.964 1.00 77.44 98 CYS A N 1
ATOM 784 C CA . CYS A 1 98 ? 12.803 2.538 -8.575 1.00 77.44 98 CYS A CA 1
ATOM 785 C C . CYS A 1 98 ? 12.895 1.684 -7.294 1.00 77.44 98 CYS A C 1
ATOM 787 O O . CYS A 1 98 ? 12.346 2.072 -6.261 1.00 77.44 98 CYS A O 1
ATOM 789 N N . PRO A 1 99 ? 13.662 0.582 -7.279 1.00 71.38 99 PRO A N 1
ATOM 790 C CA . PRO A 1 99 ? 13.816 -0.256 -6.088 1.00 71.38 99 PRO A CA 1
ATOM 791 C C . PRO A 1 99 ? 14.665 0.389 -4.976 1.00 71.38 99 PRO A C 1
ATOM 793 O O . PRO A 1 99 ? 14.779 -0.171 -3.893 1.00 71.38 99 PRO A O 1
ATOM 796 N N . MET A 1 100 ? 15.298 1.540 -5.234 1.00 71.62 100 MET A N 1
ATOM 797 C CA . MET A 1 100 ? 16.201 2.211 -4.288 1.00 71.62 100 MET A CA 1
ATOM 798 C C . MET A 1 100 ? 15.577 3.438 -3.618 1.00 71.62 100 MET A C 1
ATOM 800 O O . MET A 1 100 ? 15.874 3.705 -2.458 1.00 71.62 100 MET A O 1
ATOM 804 N N . CYS A 1 101 ? 14.759 4.206 -4.340 1.00 7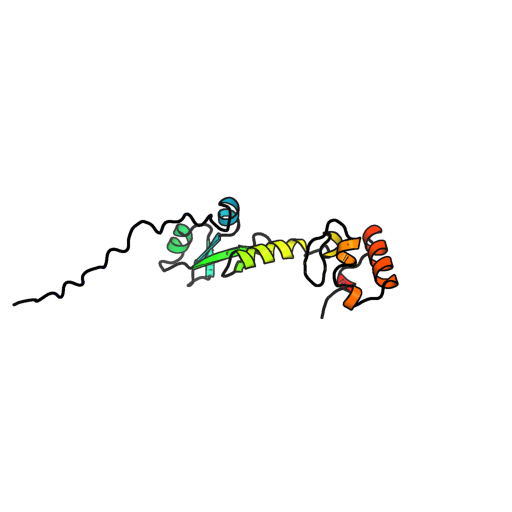5.38 101 CYS A N 1
ATOM 805 C CA . CYS A 1 101 ? 14.100 5.404 -3.807 1.00 75.38 101 CYS A CA 1
ATOM 806 C C . CYS A 1 101 ? 12.570 5.344 -3.865 1.00 75.38 101 CYS A C 1
ATOM 808 O O . CYS A 1 101 ? 11.929 6.287 -3.417 1.00 75.38 101 CYS A O 1
ATOM 810 N N . ALA A 1 102 ? 11.995 4.262 -4.405 1.00 69.56 102 ALA A N 1
ATOM 811 C CA . ALA A 1 102 ? 10.556 4.067 -4.598 1.00 69.56 102 ALA A CA 1
ATOM 812 C C . ALA A 1 102 ? 9.859 5.119 -5.485 1.00 69.56 102 ALA A C 1
ATOM 814 O O . ALA A 1 102 ? 8.632 5.112 -5.581 1.00 69.56 102 ALA A O 1
ATOM 815 N N . GLU A 1 103 ? 10.625 5.978 -6.167 1.00 75.69 103 GLU A N 1
ATOM 816 C CA . GLU A 1 103 ? 10.091 6.933 -7.137 1.00 75.69 103 GLU A CA 1
ATOM 817 C C . GLU A 1 103 ? 9.446 6.198 -8.314 1.00 75.69 103 GLU A C 1
ATOM 819 O O . GLU A 1 103 ? 9.955 5.164 -8.763 1.00 75.69 103 GLU A O 1
ATOM 824 N N . SER A 1 104 ? 8.316 6.721 -8.788 1.00 77.00 104 SER A N 1
ATOM 825 C CA . SER A 1 104 ? 7.584 6.153 -9.922 1.00 77.00 104 SER A CA 1
ATOM 826 C C . SER A 1 104 ? 8.022 6.829 -11.221 1.00 77.00 104 SER A C 1
ATOM 828 O O . SER A 1 104 ? 8.183 8.045 -11.267 1.00 77.00 104 SER A O 1
ATOM 830 N N . HIS A 1 105 ? 8.196 6.043 -12.276 1.00 82.06 105 HIS A N 1
ATOM 831 C CA . HIS A 1 105 ? 8.671 6.490 -13.585 1.00 82.06 105 HIS A CA 1
ATOM 832 C C . HIS A 1 105 ? 7.675 6.137 -14.694 1.00 82.06 105 HIS A C 1
ATOM 834 O O . HIS A 1 105 ? 6.771 5.322 -14.480 1.00 82.06 105 HIS A O 1
ATOM 840 N N . GLU A 1 106 ? 7.818 6.751 -15.877 1.00 82.06 106 GLU A N 1
ATOM 841 C CA . GLU A 1 106 ? 6.901 6.468 -16.993 1.00 82.06 106 GLU A CA 1
ATOM 842 C C . GLU A 1 106 ? 7.073 5.038 -17.519 1.00 82.06 106 GLU A C 1
ATOM 844 O O . GLU A 1 106 ? 6.093 4.373 -17.860 1.00 82.06 106 GLU A O 1
ATOM 849 N N . ASP A 1 107 ? 8.307 4.533 -17.496 1.00 81.00 107 ASP A N 1
ATOM 850 C CA . ASP A 1 107 ? 8.672 3.217 -17.997 1.00 81.00 107 ASP A CA 1
ATOM 851 C C . ASP A 1 107 ? 9.727 2.512 -17.123 1.00 81.00 107 ASP A C 1
ATOM 853 O O . ASP A 1 107 ? 10.322 3.071 -16.194 1.00 81.00 107 ASP A O 1
ATOM 857 N N . ILE A 1 108 ? 9.934 1.227 -17.418 1.00 81.44 108 ILE A N 1
ATOM 858 C CA . ILE A 1 108 ? 10.890 0.370 -16.712 1.00 81.44 108 ILE A CA 1
ATOM 859 C C . ILE A 1 108 ? 12.347 0.808 -16.909 1.00 81.44 108 ILE A C 1
ATOM 861 O O . ILE A 1 108 ? 13.171 0.563 -16.033 1.00 81.44 108 ILE A O 1
ATOM 865 N N . GLU A 1 109 ? 12.693 1.415 -18.046 1.00 86.12 109 GLU A N 1
ATOM 866 C CA . GLU A 1 109 ? 14.060 1.822 -18.372 1.00 86.12 109 GLU A CA 1
ATOM 867 C C . GLU A 1 109 ? 14.443 3.004 -17.487 1.00 86.12 109 GLU A C 1
ATOM 869 O O . GLU A 1 109 ? 15.480 2.957 -16.824 1.00 86.12 109 GLU A O 1
ATOM 874 N N . GLU A 1 110 ? 13.571 4.007 -17.369 1.00 87.31 110 GLU A N 1
ATOM 875 C CA . GLU A 1 110 ? 13.741 5.100 -16.413 1.00 87.31 110 GLU A CA 1
ATOM 876 C C . GLU A 1 110 ? 13.808 4.602 -14.964 1.00 87.31 110 GLU A C 1
ATOM 878 O O . GLU A 1 110 ? 14.698 5.017 -14.216 1.00 87.31 110 GLU A O 1
ATOM 883 N N . ALA A 1 111 ? 12.938 3.665 -14.572 1.00 85.00 111 ALA A N 1
ATOM 884 C CA . ALA A 1 111 ? 12.942 3.091 -13.226 1.00 85.00 111 ALA A CA 1
ATOM 885 C C . ALA A 1 111 ? 14.248 2.342 -12.897 1.00 85.00 111 ALA A C 1
ATOM 887 O O . ALA A 1 111 ? 14.772 2.467 -11.785 1.00 85.00 111 ALA A O 1
ATOM 888 N N . VAL A 1 112 ? 14.804 1.598 -13.862 1.00 84.44 112 VAL A N 1
ATOM 889 C CA . VAL A 1 112 ? 16.109 0.926 -13.739 1.00 84.44 112 VAL A CA 1
ATOM 890 C C . VAL A 1 112 ? 17.252 1.940 -13.757 1.00 84.44 112 VAL A C 1
ATOM 892 O O . VAL A 1 112 ? 18.226 1.812 -13.015 1.00 84.44 112 VAL A O 1
ATOM 895 N N . HIS A 1 113 ? 17.180 2.976 -14.586 1.00 87.31 113 HIS A N 1
ATOM 896 C CA . HIS A 1 113 ? 18.206 4.014 -14.619 1.00 87.31 113 HIS A CA 1
ATOM 897 C C . HIS A 1 113 ? 18.179 4.898 -13.372 1.00 87.31 113 HIS A C 1
ATOM 899 O O . HIS A 1 113 ? 19.225 5.421 -12.971 1.00 87.31 113 HIS A O 1
ATOM 905 N N . CYS A 1 114 ? 17.038 5.001 -12.697 1.00 82.06 114 CYS A N 1
ATOM 906 C CA . CYS A 1 114 ? 16.909 5.700 -11.437 1.00 82.06 114 CYS A CA 1
ATOM 907 C C . CYS A 1 114 ? 17.669 4.966 -10.329 1.00 82.06 114 CYS A C 1
ATOM 909 O O . CYS A 1 114 ? 17.325 3.866 -9.903 1.00 82.06 114 CYS A O 1
ATOM 911 N N . CYS A 1 115 ? 18.743 5.589 -9.847 1.00 82.81 115 CYS A N 1
ATOM 912 C CA . CYS A 1 115 ? 19.557 5.148 -8.711 1.00 82.81 115 CYS A CA 1
ATOM 913 C C . CYS A 1 115 ? 20.260 3.774 -8.826 1.00 82.81 115 CYS A C 1
ATOM 915 O O . CYS A 1 115 ? 21.221 3.566 -8.081 1.00 82.81 115 CYS A O 1
ATOM 917 N N . MET A 1 116 ? 19.907 2.865 -9.750 1.00 81.06 116 MET A N 1
ATOM 918 C CA . MET A 1 116 ? 20.613 1.574 -9.884 1.00 81.06 116 MET A CA 1
ATOM 919 C C . MET A 1 116 ? 22.023 1.722 -10.454 1.00 81.06 116 MET A C 1
ATOM 921 O O . MET A 1 116 ? 22.865 0.850 -10.247 1.00 81.06 116 MET A O 1
ATOM 925 N N . TRP A 1 117 ? 22.335 2.854 -11.090 1.00 84.00 117 TRP A N 1
ATOM 926 C CA . TRP A 1 117 ? 23.704 3.176 -11.496 1.00 84.00 117 TRP A CA 1
ATOM 927 C C . TRP A 1 117 ? 24.701 3.225 -10.338 1.00 84.00 117 TRP 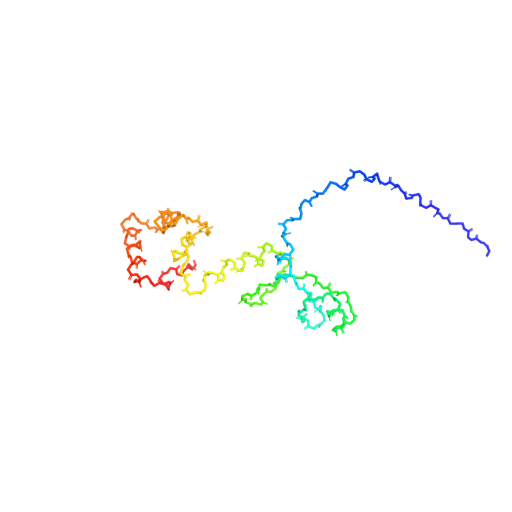A C 1
ATOM 929 O O . TRP A 1 117 ? 25.897 3.070 -10.566 1.00 84.00 117 TRP A O 1
ATOM 939 N N . LYS A 1 118 ? 24.217 3.388 -9.100 1.00 82.44 118 LYS A N 1
ATOM 940 C CA . LYS A 1 118 ? 25.041 3.319 -7.888 1.00 82.44 118 LYS A CA 1
ATOM 941 C C . LYS A 1 118 ? 25.442 1.890 -7.510 1.00 82.44 118 LYS A C 1
ATOM 943 O O . LYS A 1 118 ? 26.330 1.727 -6.682 1.00 82.44 118 LYS A O 1
ATOM 948 N N . ARG A 1 119 ? 24.766 0.869 -8.050 1.00 77.12 119 ARG A N 1
ATOM 949 C CA . ARG A 1 119 ? 24.922 -0.541 -7.649 1.00 77.12 119 ARG A CA 1
ATOM 950 C C . ARG A 1 119 ? 25.367 -1.470 -8.772 1.00 77.12 119 ARG A C 1
ATOM 952 O O . ARG A 1 119 ? 25.979 -2.484 -8.473 1.00 77.12 119 ARG A O 1
ATOM 959 N N . MET A 1 120 ? 25.060 -1.146 -10.024 1.00 81.50 120 MET A N 1
ATOM 960 C CA . MET A 1 120 ? 25.383 -1.986 -11.177 1.00 81.50 120 MET A CA 1
ATOM 961 C C . MET A 1 120 ? 25.799 -1.149 -12.381 1.00 81.50 120 MET A C 1
ATOM 963 O O . MET A 1 120 ? 25.368 -0.002 -12.536 1.00 81.50 120 MET A O 1
ATOM 967 N N . GLY A 1 121 ? 26.650 -1.723 -13.228 1.00 85.56 121 GLY A N 1
ATOM 968 C CA . GLY A 1 121 ? 27.153 -1.109 -14.449 1.00 85.56 121 GLY A CA 1
ATOM 969 C C . GLY A 1 121 ? 26.077 -0.956 -15.526 1.00 85.56 121 GLY A C 1
ATOM 970 O O . GLY A 1 121 ? 24.961 -1.454 -15.411 1.00 85.56 121 GLY A O 1
ATOM 971 N N . PHE A 1 122 ? 26.410 -0.242 -16.604 1.00 86.44 122 PHE A N 1
ATOM 972 C CA . PHE A 1 122 ? 25.479 -0.015 -17.717 1.00 86.44 122 PHE A CA 1
ATOM 973 C C . PHE A 1 122 ? 24.980 -1.326 -18.349 1.00 86.44 122 PHE A C 1
ATOM 975 O O . PHE A 1 122 ? 23.782 -1.477 -18.555 1.00 86.44 122 PHE A O 1
ATOM 982 N N . ALA A 1 123 ? 25.878 -2.288 -18.586 1.00 86.50 123 ALA A N 1
ATOM 983 C CA . ALA A 1 123 ? 25.533 -3.571 -19.204 1.00 86.50 123 ALA A CA 1
ATOM 984 C C . ALA A 1 123 ? 24.597 -4.430 -18.334 1.00 86.50 123 ALA A C 1
ATOM 986 O O . ALA A 1 123 ? 23.685 -5.065 -18.849 1.00 86.50 123 ALA A O 1
ATOM 987 N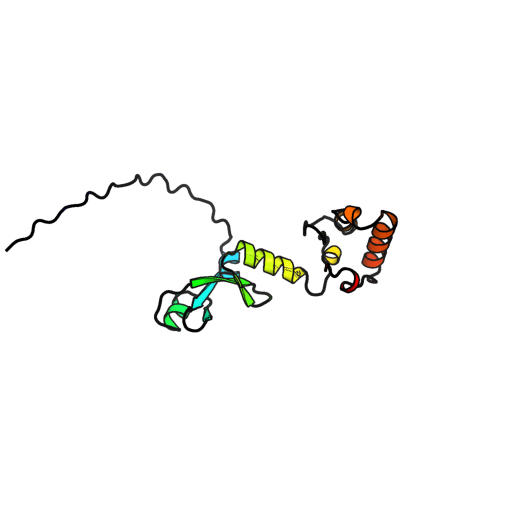 N . GLU A 1 124 ? 24.792 -4.417 -17.015 1.00 84.38 124 GLU A N 1
ATOM 988 C CA . GLU A 1 124 ? 23.942 -5.149 -16.067 1.00 84.38 124 GLU A CA 1
ATOM 989 C C . GLU A 1 124 ? 22.534 -4.542 -15.987 1.00 84.38 124 GLU A C 1
ATOM 991 O O . GLU A 1 124 ? 21.552 -5.275 -15.915 1.00 84.38 124 GLU A O 1
ATOM 996 N N . ARG A 1 125 ? 22.423 -3.208 -16.070 1.00 86.44 125 ARG A N 1
ATOM 997 C CA . ARG A 1 125 ? 21.126 -2.518 -16.162 1.00 86.44 125 ARG A CA 1
ATOM 998 C C . ARG A 1 125 ? 20.396 -2.831 -17.469 1.00 86.44 125 ARG A C 1
ATOM 1000 O O . ARG A 1 125 ? 19.199 -3.085 -17.432 1.00 86.44 125 ARG A O 1
ATOM 1007 N N . ASP A 1 126 ? 21.104 -2.843 -18.601 1.00 87.69 126 ASP A N 1
ATOM 1008 C CA . ASP A 1 126 ? 20.512 -3.195 -19.903 1.00 87.69 126 ASP A CA 1
ATOM 1009 C C . ASP A 1 126 ? 19.999 -4.642 -19.912 1.00 87.69 126 ASP A C 1
ATOM 1011 O O . ASP A 1 126 ? 18.893 -4.912 -20.378 1.00 87.69 126 ASP A O 1
ATOM 1015 N N . GLN A 1 127 ? 20.767 -5.570 -19.330 1.00 85.50 127 GLN A N 1
ATOM 1016 C CA . GLN A 1 127 ? 20.345 -6.963 -19.194 1.00 85.50 127 GLN A CA 1
ATOM 1017 C C . GLN A 1 127 ? 19.105 -7.090 -18.302 1.00 85.50 127 GLN A C 1
ATOM 1019 O O . GLN A 1 127 ? 18.147 -7.755 -18.683 1.00 85.50 127 GLN A O 1
ATOM 1024 N N . LEU A 1 128 ? 19.071 -6.378 -17.174 1.00 82.38 128 LEU A N 1
ATOM 1025 C CA . LEU A 1 128 ? 17.916 -6.354 -16.280 1.00 82.38 128 LEU A CA 1
ATOM 1026 C C . LEU A 1 128 ? 16.640 -5.860 -16.985 1.00 82.38 128 LEU A C 1
ATOM 1028 O O . LEU A 1 128 ? 15.584 -6.473 -16.845 1.00 82.38 128 LEU A O 1
ATOM 1032 N N . ILE A 1 129 ? 16.736 -4.791 -17.784 1.00 84.62 129 ILE A N 1
ATOM 1033 C CA . ILE A 1 129 ? 15.615 -4.278 -18.590 1.00 84.62 129 ILE A CA 1
ATOM 1034 C C . ILE A 1 129 ? 15.095 -5.361 -19.547 1.00 84.62 129 ILE A C 1
ATOM 1036 O O . ILE A 1 129 ? 13.883 -5.542 -19.685 1.00 84.62 129 ILE A O 1
ATOM 1040 N N . ARG A 1 130 ? 15.995 -6.108 -20.201 1.00 84.81 130 ARG A N 1
ATOM 1041 C CA . ARG A 1 130 ? 15.617 -7.213 -21.099 1.00 84.81 130 ARG A CA 1
ATOM 1042 C C . ARG A 1 130 ? 14.937 -8.349 -20.348 1.00 84.81 130 ARG A C 1
ATOM 1044 O O . ARG A 1 130 ? 13.899 -8.821 -20.804 1.00 84.81 130 ARG A O 1
ATOM 1051 N N . ASP A 1 131 ? 15.479 -8.750 -19.205 1.00 83.50 131 ASP A N 1
ATOM 1052 C CA . ASP A 1 131 ? 14.944 -9.855 -18.406 1.00 83.50 131 ASP A CA 1
ATOM 1053 C C . ASP A 1 131 ? 13.531 -9.531 -17.896 1.00 83.50 131 ASP A C 1
ATOM 1055 O O . ASP A 1 131 ? 12.644 -10.385 -17.931 1.00 83.50 131 ASP A O 1
ATOM 1059 N N . ILE A 1 132 ? 13.282 -8.272 -17.515 1.00 79.69 132 ILE A N 1
ATOM 1060 C CA . ILE A 1 132 ? 11.947 -7.780 -17.140 1.00 79.69 132 ILE 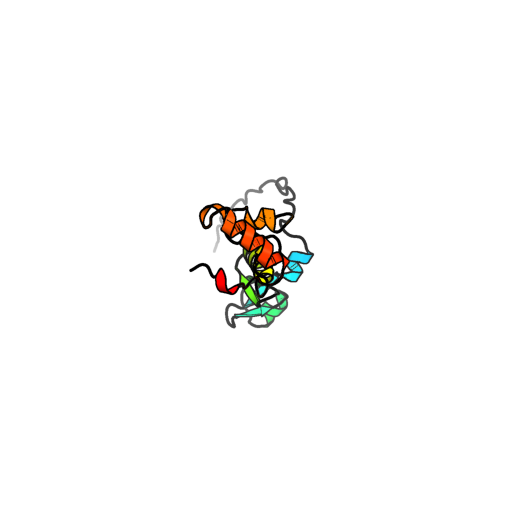A CA 1
ATOM 1061 C C . ILE A 1 132 ? 10.993 -7.825 -18.338 1.00 79.69 132 ILE A C 1
ATOM 1063 O O . ILE A 1 132 ? 9.895 -8.367 -18.217 1.00 79.69 132 ILE A O 1
ATOM 1067 N N . ARG A 1 133 ? 11.410 -7.327 -19.513 1.00 80.94 133 ARG A N 1
ATOM 1068 C CA . ARG A 1 133 ? 10.591 -7.369 -20.745 1.00 80.94 133 ARG A CA 1
ATOM 1069 C C . ARG A 1 133 ? 10.229 -8.791 -21.169 1.00 80.94 133 ARG A C 1
ATOM 1071 O O . ARG A 1 133 ? 9.153 -9.006 -21.719 1.00 80.94 133 ARG A O 1
ATOM 1078 N N . LEU A 1 134 ? 11.121 -9.749 -20.931 1.00 80.94 134 LEU A N 1
ATOM 1079 C CA . LEU A 1 134 ? 10.926 -11.160 -21.262 1.00 80.94 134 LEU A CA 1
ATOM 1080 C C . LEU A 1 134 ? 10.195 -11.945 -20.161 1.00 80.94 134 LEU A C 1
ATOM 1082 O O . LEU A 1 134 ? 9.956 -13.139 -20.336 1.00 80.94 134 LEU A O 1
ATOM 1086 N N . GLY A 1 135 ? 9.845 -11.307 -19.038 1.00 73.94 135 GLY A N 1
ATOM 1087 C CA . GLY A 1 135 ? 9.219 -11.972 -17.891 1.00 73.94 135 GLY A CA 1
ATOM 1088 C C . GLY A 1 135 ? 10.129 -12.998 -17.206 1.00 73.94 135 GLY A C 1
ATOM 1089 O O . GLY A 1 135 ? 9.648 -13.860 -16.479 1.00 73.94 135 GLY A O 1
ATOM 1090 N N . GLN A 1 136 ? 11.438 -12.923 -17.449 1.00 75.44 136 GLN A N 1
ATOM 1091 C CA . GLN A 1 136 ? 12.470 -13.794 -16.875 1.00 75.44 136 GLN A CA 1
ATOM 1092 C C . GLN A 1 136 ? 13.061 -13.217 -15.583 1.00 75.44 136 GLN A C 1
ATOM 1094 O O . GLN A 1 136 ? 14.008 -13.761 -15.019 1.00 75.44 136 GLN A O 1
ATOM 1099 N N . TYR A 1 137 ? 12.508 -12.100 -15.122 1.00 71.62 137 TYR A N 1
ATOM 1100 C CA . TYR A 1 137 ? 12.939 -11.415 -13.924 1.00 71.62 137 TYR A CA 1
ATOM 1101 C C . TYR A 1 137 ? 12.490 -12.162 -12.658 1.00 71.62 137 TYR A C 1
ATOM 1103 O O . TYR A 1 137 ? 11.293 -12.315 -12.406 1.00 71.62 137 TYR A O 1
ATOM 1111 N N . ASP A 1 138 ? 13.459 -12.573 -11.836 1.00 66.44 138 ASP A N 1
ATOM 1112 C CA . ASP A 1 138 ? 13.213 -13.156 -10.516 1.00 66.44 138 ASP A CA 1
ATOM 1113 C C . ASP A 1 138 ? 13.339 -12.083 -9.410 1.00 66.44 138 ASP A C 1
ATOM 1115 O O . ASP A 1 138 ? 14.454 -11.611 -9.135 1.00 66.44 138 ASP A O 1
ATOM 1119 N N . PRO A 1 139 ? 12.233 -11.705 -8.730 1.00 59.78 139 PRO A N 1
ATOM 1120 C CA . PRO A 1 139 ? 12.255 -10.734 -7.636 1.00 59.78 139 PRO A CA 1
ATOM 1121 C C . PRO A 1 139 ? 13.115 -11.172 -6.443 1.00 59.78 139 PRO A C 1
ATOM 1123 O O . PRO A 1 139 ? 13.562 -10.315 -5.677 1.00 59.78 139 PRO A O 1
ATOM 1126 N N . ALA A 1 140 ? 13.410 -12.468 -6.288 1.00 56.16 140 ALA A N 1
ATOM 1127 C CA . ALA A 1 140 ? 14.281 -12.965 -5.226 1.00 56.16 140 ALA A CA 1
ATOM 1128 C C . ALA A 1 140 ? 15.747 -12.526 -5.397 1.00 56.16 140 ALA A C 1
ATOM 1130 O O . ALA A 1 140 ? 16.476 -12.415 -4.411 1.00 56.16 140 ALA A O 1
ATOM 1131 N N . THR A 1 141 ? 16.176 -12.204 -6.623 1.00 59.19 141 THR A N 1
ATOM 1132 C CA . THR A 1 141 ? 17.563 -11.797 -6.921 1.00 59.19 141 THR A CA 1
ATOM 1133 C C . THR A 1 141 ? 17.908 -10.413 -6.354 1.00 59.19 141 THR A C 1
ATOM 1135 O O . THR A 1 141 ? 19.076 -10.107 -6.118 1.00 59.19 141 THR A O 1
ATOM 1138 N N . PHE A 1 142 ? 16.903 -9.573 -6.086 1.00 55.56 142 PHE A N 1
ATOM 1139 C CA . PHE A 1 142 ? 17.089 -8.182 -5.660 1.00 55.56 142 PHE A CA 1
ATOM 1140 C C . PHE A 1 142 ? 16.703 -7.915 -4.204 1.00 55.56 142 PHE A C 1
ATOM 1142 O O . PHE A 1 142 ? 16.578 -6.750 -3.822 1.00 55.56 142 PHE A O 1
ATOM 1149 N N . GLN A 1 143 ? 16.563 -8.957 -3.374 1.00 49.06 143 GLN A N 1
ATOM 1150 C CA . GLN A 1 143 ? 16.370 -8.779 -1.934 1.00 49.06 143 GLN A CA 1
ATOM 1151 C C . GLN A 1 143 ? 17.536 -7.971 -1.348 1.00 49.06 143 GLN A C 1
ATOM 1153 O O . GLN A 1 143 ? 18.678 -8.428 -1.261 1.00 49.06 143 GLN A O 1
ATOM 1158 N N . ILE A 1 144 ? 17.242 -6.721 -0.998 1.00 44.34 144 ILE A N 1
ATOM 1159 C CA . ILE A 1 144 ? 18.175 -5.806 -0.353 1.00 44.34 144 ILE A CA 1
ATOM 1160 C C . ILE A 1 144 ? 18.349 -6.309 1.085 1.00 44.34 144 ILE A C 1
ATOM 1162 O O . ILE A 1 144 ? 17.397 -6.279 1.861 1.00 44.34 144 ILE A O 1
ATOM 1166 N N . ARG A 1 145 ? 19.538 -6.833 1.400 1.00 34.75 145 ARG A N 1
ATOM 1167 C CA . ARG A 1 145 ? 20.005 -7.043 2.778 1.00 34.75 145 ARG A CA 1
ATOM 1168 C C . ARG A 1 145 ? 20.406 -5.724 3.418 1.00 34.75 145 ARG A C 1
ATOM 1170 O O . ARG A 1 145 ? 20.978 -4.884 2.685 1.00 34.75 145 ARG A O 1
#

Sequence (145 aa):
MSESTNTAEQDGKPLQQAFSKKPKFTREQLERYRRYECPECHETHRDEWDAERCCPRDVDEVYVCPECDESYSDMDRATQCEASHGGVMASPLAVNRCPMCAESHEDIEEAVHCCMWKRMGFAERDQLIRDIRLGQYDPATFQIR

Organism: NCBI:txid1071679

Radius of gyration: 24.94 Å; Cα contacts (8 Å, |Δi|>4): 164; chains: 1; bounding box: 48×50×76 Å

Secondary structure (DSSP, 8-state):
--------------TT-------SS-HHHHHHHEEEE-TTT--EESSHHHHHHHSSSPPEEEEE-TTT--EESSHHHHHHHHHHHTTSSS-GGGGTB-TTT--B-SSHHHHHHHHHTTTS-HHHHHHHHHHHHTT---GGGG---

Mean predicted aligned error: 17.11 Å

pLDDT: mean 72.23, std 15.45, range [34.75, 91.06]